Protein AF-A0A800JEI7-F1 (afdb_monomer)

Sequence (130 aa):
MSDEHSPEYYKKKFIPLIYLVGGILIAGTIITFAADKMGIAEKWGFVNAIIFAMSVAVVKASAVIYIFMHLKWDIKLKTISLTLGCTVIFFIGMMWLTVGSEIDSNKPGHSDNTWNHVTEPEPETAPETK

Secondary structure (DSSP, 8-state):
---S--HHHHHHHHHHHHHHHHHHHHHHHHHHHHHHHTTHHHHH-HHHHHHHHHHHHHHHHHHHHHHTT-HHHHTTSHHHHHHHHHHHHHHHHHHHHHHHHHHT---TT----TT----PPP--PPPPP-

pLDDT: mean 71.12, std 14.46, range [33.62, 90.25]

Solvent-accessible surface area (backbone atoms only — not comparable to full-atom values): 7917 Å² total; per-residue (Å²): 142,90,84,86,81,60,69,64,65,53,51,70,59,48,54,59,51,53,51,50,48,54,48,50,46,51,49,51,49,51,50,53,49,49,44,58,76,70,39,41,43,81,76,66,36,60,68,54,40,50,52,50,52,50,52,52,50,51,54,43,51,50,52,44,45,44,57,78,64,37,43,79,71,42,64,80,49,54,69,63,58,46,53,53,53,49,51,52,53,50,48,52,50,52,53,48,52,59,57,50,50,64,77,66,60,76,63,94,67,83,77,74,59,90,76,64,75,75,76,72,79,76,83,78,78,79,84,80,89,131

Radius of gyration: 31.51 Å; Cα contacts (8 Å, |Δi|>4): 33; chains: 1; bounding box: 122×21×54 Å

Foldseek 3Di:
DPPDDDVVVVCVPQVVLVVVLVVLLVVLVVVLVVCVVVPCCPVVNVVVNVVSNVVSVVVNVVSCCCRVVCCVPCVVVVPVVVVVVVVVVVVVVVVCCVVVCVVPPPPPPPPPCVPVPPPDPPPPDDDDDD

Mean predicted aligned error: 15.98 Å

Structure (mmCIF, N/CA/C/O backbone):
data_AF-A0A800JEI7-F1
#
_entry.id   AF-A0A800JEI7-F1
#
loop_
_atom_site.group_PDB
_atom_site.id
_atom_site.type_symbol
_atom_site.label_atom_id
_atom_site.label_alt_id
_atom_site.label_comp_id
_atom_site.label_asym_id
_atom_site.label_entity_id
_atom_site.label_seq_id
_atom_site.pdbx_PDB_ins_code
_atom_site.Cartn_x
_atom_site.Cartn_y
_atom_site.Cartn_z
_atom_site.occupancy
_atom_site.B_iso_or_equiv
_atom_site.auth_seq_id
_atom_site.auth_comp_id
_atom_site.auth_asym_id
_atom_site.auth_atom_id
_atom_site.pdbx_PDB_model_num
ATOM 1 N N . MET A 1 1 ? -33.022 6.615 30.565 1.00 43.19 1 MET A N 1
ATOM 2 C CA . MET A 1 1 ? -32.377 6.942 29.276 1.00 43.19 1 MET A CA 1
ATOM 3 C C . MET A 1 1 ? -31.567 5.720 28.883 1.00 43.19 1 MET A C 1
ATOM 5 O O . MET A 1 1 ? -30.477 5.537 29.399 1.00 43.19 1 MET A O 1
ATOM 9 N N . SER A 1 2 ? -32.176 4.799 28.139 1.00 47.41 2 SER A N 1
ATOM 10 C CA . SER A 1 2 ? -31.733 3.401 28.016 1.00 47.41 2 SER A CA 1
ATOM 11 C C . SER A 1 2 ? -31.704 2.931 26.560 1.00 47.41 2 SER A C 1
ATOM 13 O O . SER A 1 2 ? -32.073 1.799 26.277 1.00 47.41 2 SER A O 1
ATOM 15 N N . ASP A 1 3 ? -31.241 3.790 25.650 1.00 50.69 3 ASP A N 1
ATOM 16 C CA . ASP A 1 3 ? -31.215 3.517 24.205 1.00 50.69 3 ASP A CA 1
ATOM 17 C C . ASP A 1 3 ? -29.827 3.745 23.572 1.00 50.69 3 ASP A C 1
ATOM 19 O O . ASP A 1 3 ? -29.722 4.215 22.444 1.00 50.69 3 ASP A O 1
ATOM 23 N N . GLU A 1 4 ? -28.731 3.417 24.270 1.00 51.19 4 GLU A N 1
ATOM 24 C CA . GLU A 1 4 ? -27.361 3.639 23.749 1.00 51.19 4 GLU A CA 1
ATOM 25 C C . GLU A 1 4 ? -26.559 2.363 23.431 1.00 51.19 4 GLU A C 1
ATOM 27 O O . GLU A 1 4 ? -25.430 2.445 22.951 1.00 51.19 4 GLU A O 1
ATOM 32 N N . HIS A 1 5 ? -27.132 1.167 23.600 1.00 52.56 5 HIS A N 1
ATOM 33 C CA . HIS A 1 5 ? -26.414 -0.094 23.354 1.00 52.56 5 HIS A CA 1
ATOM 34 C C . HIS A 1 5 ? -27.208 -1.117 22.521 1.00 52.56 5 HIS A C 1
ATOM 36 O O . HIS A 1 5 ? -27.117 -2.320 22.748 1.00 52.56 5 HIS A O 1
ATOM 42 N N . SER A 1 6 ? -27.985 -0.665 21.529 1.00 54.00 6 SER A N 1
ATOM 43 C CA . SER A 1 6 ? -28.689 -1.587 20.625 1.00 54.00 6 SER A CA 1
ATOM 44 C C . SER A 1 6 ? -27.759 -2.106 19.507 1.00 54.00 6 SER A C 1
ATOM 46 O O . SER A 1 6 ? -27.245 -1.307 18.715 1.00 54.00 6 SER A O 1
ATOM 48 N N . PRO A 1 7 ? -27.542 -3.432 19.384 1.00 59.31 7 PRO A N 1
ATOM 49 C CA . PRO A 1 7 ? -26.679 -4.037 18.360 1.00 59.31 7 PRO A CA 1
ATOM 50 C C . PRO A 1 7 ? -27.159 -3.784 16.917 1.00 59.31 7 PRO A C 1
ATOM 52 O O . PRO A 1 7 ? -26.381 -3.919 15.973 1.00 59.31 7 PRO A O 1
ATOM 55 N N . GLU A 1 8 ? -28.417 -3.376 16.735 1.00 57.56 8 GLU A N 1
ATOM 56 C CA . GLU A 1 8 ? -29.004 -2.976 15.448 1.00 57.56 8 GLU A CA 1
ATOM 57 C C . GLU A 1 8 ? -28.313 -1.746 14.832 1.00 57.56 8 GLU A C 1
ATOM 59 O O . GLU A 1 8 ? -28.054 -1.719 13.626 1.00 57.56 8 GLU A O 1
ATOM 64 N N . TYR A 1 9 ? -27.958 -0.743 15.647 1.00 55.59 9 TYR A N 1
ATOM 65 C CA . TYR A 1 9 ? -27.360 0.506 15.155 1.00 55.59 9 TYR A CA 1
ATOM 66 C C . TYR A 1 9 ? -25.948 0.282 14.597 1.00 55.59 9 TYR A C 1
ATOM 68 O O . TYR A 1 9 ? -25.565 0.829 13.561 1.00 55.59 9 TYR A O 1
ATOM 76 N N . TYR A 1 10 ? -25.193 -0.603 15.247 1.00 56.72 10 TYR A N 1
ATOM 77 C CA . TYR A 1 10 ? -23.868 -1.020 14.808 1.00 56.72 10 TYR A CA 1
ATOM 78 C C . TYR A 1 10 ? -23.945 -1.868 13.528 1.00 56.72 10 TYR A C 1
ATOM 80 O O . TYR A 1 10 ? -23.243 -1.583 12.556 1.00 56.72 10 TYR A O 1
ATOM 88 N N . LYS A 1 11 ? -24.859 -2.846 13.459 1.00 58.69 11 LYS A N 1
ATOM 89 C CA . LYS A 1 11 ? -25.029 -3.706 12.273 1.00 58.69 11 LYS A CA 1
ATOM 90 C C . LYS A 1 11 ? -25.313 -2.911 10.997 1.00 58.69 11 LYS A C 1
ATOM 92 O O . LYS A 1 11 ? -24.659 -3.151 9.983 1.00 58.69 11 LYS A O 1
ATOM 97 N N . LYS A 1 12 ? -26.213 -1.922 11.046 1.00 61.34 12 LYS A N 1
ATOM 98 C CA . LYS A 1 12 ? -26.578 -1.127 9.858 1.00 61.34 12 LYS A CA 1
ATOM 99 C C . LYS A 1 12 ? -25.455 -0.227 9.348 1.00 61.34 12 LYS A C 1
ATOM 101 O O . LYS A 1 12 ? -25.443 0.086 8.164 1.00 61.34 12 LYS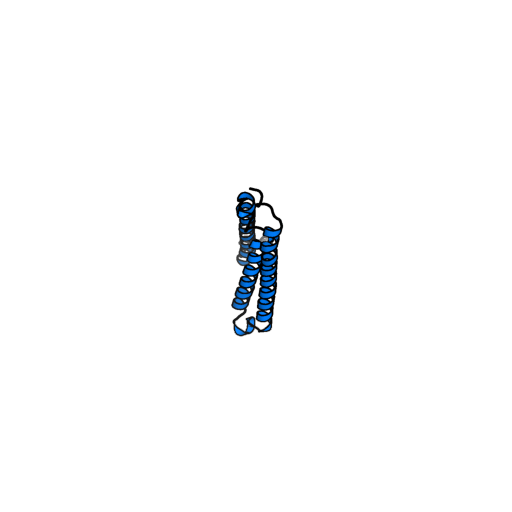 A O 1
ATOM 106 N N . LYS A 1 13 ? -24.510 0.176 10.203 1.00 64.38 13 LYS A N 1
ATOM 107 C CA . LYS A 1 13 ? -23.411 1.075 9.819 1.00 64.38 13 LYS A CA 1
ATOM 108 C C . LYS A 1 13 ? -22.127 0.334 9.446 1.00 64.38 13 LYS A C 1
ATOM 110 O O . LYS A 1 13 ? -21.417 0.804 8.566 1.00 64.38 13 LYS A O 1
ATOM 115 N N . PHE A 1 14 ? -21.836 -0.810 10.069 1.00 67.81 14 PHE A N 1
ATOM 116 C CA . PHE A 1 14 ? -20.608 -1.577 9.816 1.00 67.81 14 PHE A CA 1
ATOM 117 C C . PHE A 1 14 ? -20.678 -2.464 8.572 1.00 67.81 14 PHE A C 1
ATOM 119 O O . PHE A 1 14 ? -19.730 -2.484 7.790 1.00 67.81 14 PHE A O 1
ATOM 126 N N . ILE A 1 15 ? -21.801 -3.157 8.352 1.00 70.62 15 ILE A N 1
ATOM 127 C CA . ILE A 1 15 ? -21.993 -4.046 7.195 1.00 70.62 15 ILE A CA 1
ATOM 128 C C . ILE A 1 15 ? -21.785 -3.327 5.848 1.00 70.62 15 ILE A C 1
ATOM 130 O O . ILE A 1 15 ? -20.988 -3.824 5.049 1.00 70.62 15 ILE A O 1
ATOM 134 N N . PRO A 1 16 ? -22.409 -2.162 5.571 1.00 76.62 16 PRO A N 1
ATOM 135 C CA . PRO A 1 16 ? -22.193 -1.477 4.295 1.00 76.62 16 PRO A CA 1
ATOM 136 C C . PRO A 1 16 ? -20.766 -0.944 4.156 1.00 76.62 16 PRO A C 1
ATOM 138 O O . PRO A 1 16 ? -20.257 -0.831 3.048 1.00 76.62 16 PRO A O 1
ATOM 141 N N . LEU A 1 17 ? -20.098 -0.649 5.270 1.00 76.62 17 LEU A N 1
ATOM 142 C CA . LEU A 1 17 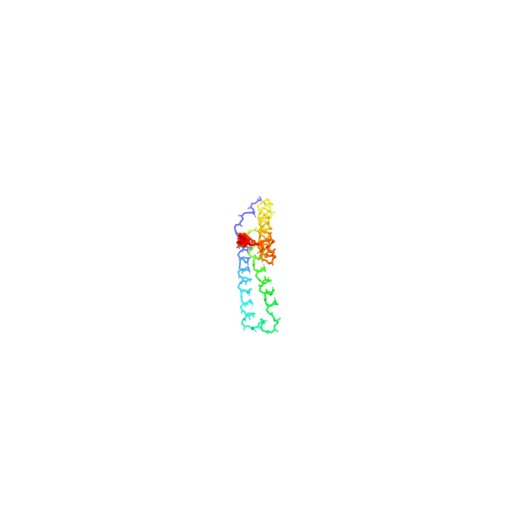? -18.734 -0.133 5.292 1.00 76.62 17 LEU A CA 1
ATOM 143 C C . LEU A 1 17 ? -17.718 -1.211 4.893 1.00 76.62 17 LEU A C 1
ATOM 145 O O . LEU A 1 17 ? -16.835 -0.958 4.077 1.00 76.62 17 LEU A O 1
ATOM 149 N N . ILE A 1 18 ? -17.898 -2.431 5.400 1.00 79.44 18 ILE A N 1
ATOM 150 C CA . ILE A 1 18 ? -17.105 -3.605 5.012 1.00 79.44 18 ILE A CA 1
ATOM 151 C C . ILE A 1 18 ? -17.347 -3.948 3.537 1.00 79.44 18 ILE A C 1
ATOM 153 O O . ILE A 1 18 ? -16.394 -4.195 2.800 1.00 79.44 18 ILE A O 1
ATOM 157 N N . TYR A 1 19 ? -18.604 -3.907 3.085 1.00 81.50 19 TYR A N 1
ATOM 158 C CA . TYR A 1 19 ? -18.951 -4.166 1.684 1.00 81.50 19 TYR A CA 1
ATOM 159 C C . TYR A 1 19 ? -18.383 -3.110 0.727 1.00 81.50 19 TYR A C 1
ATOM 161 O O . TYR A 1 19 ? -17.920 -3.454 -0.357 1.00 81.50 19 TYR A O 1
ATOM 169 N N . LEU A 1 20 ? -18.362 -1.836 1.134 1.00 83.25 20 LEU A N 1
ATOM 170 C CA . LEU A 1 20 ? -17.759 -0.745 0.363 1.00 83.25 20 LEU A CA 1
ATOM 171 C C . LEU A 1 20 ? -16.256 -0.972 0.188 1.00 83.25 20 LEU A C 1
ATOM 173 O O . LEU A 1 20 ? -15.753 -0.877 -0.929 1.00 83.25 20 LEU A O 1
ATOM 177 N N . VAL A 1 21 ? -15.544 -1.325 1.262 1.00 84.50 21 VAL A N 1
ATOM 178 C CA . VAL A 1 21 ? -14.109 -1.631 1.181 1.00 84.50 21 VAL A CA 1
ATOM 179 C C . VAL A 1 21 ? -13.870 -2.872 0.329 1.00 84.50 21 VAL A C 1
ATOM 181 O O . VAL A 1 21 ? -13.048 -2.819 -0.578 1.00 84.50 21 VAL A O 1
ATOM 184 N N . GLY A 1 22 ? -14.635 -3.949 0.521 1.00 84.81 22 GLY A N 1
ATOM 185 C CA . GLY A 1 22 ? -14.575 -5.122 -0.358 1.00 84.81 22 GLY A CA 1
ATOM 186 C C . GLY A 1 22 ? -14.761 -4.754 -1.836 1.00 84.81 22 GLY A C 1
ATOM 187 O O . GLY A 1 22 ? -13.971 -5.169 -2.683 1.00 84.81 22 GLY A O 1
ATOM 188 N N . GLY A 1 23 ? -15.732 -3.888 -2.133 1.00 87.56 23 GLY A N 1
ATOM 189 C CA . GLY A 1 23 ? -15.951 -3.332 -3.466 1.00 87.56 23 GLY A CA 1
ATOM 190 C C . GLY A 1 23 ? -14.753 -2.540 -3.992 1.00 87.56 23 GLY A C 1
ATOM 191 O O . GLY A 1 23 ? -14.355 -2.740 -5.136 1.00 87.56 23 GLY A O 1
ATOM 192 N N . ILE A 1 24 ? -14.129 -1.695 -3.166 1.00 88.88 24 ILE A N 1
ATOM 193 C CA . ILE A 1 24 ? -12.954 -0.899 -3.556 1.00 88.88 24 ILE A CA 1
ATOM 194 C C . ILE A 1 24 ? -11.732 -1.778 -3.842 1.00 88.88 24 ILE A C 1
ATOM 196 O O . ILE A 1 24 ? -10.993 -1.504 -4.789 1.00 88.88 24 ILE A O 1
ATOM 200 N N . LEU A 1 25 ? -11.532 -2.859 -3.079 1.00 89.31 25 LEU A N 1
ATOM 201 C CA . LEU A 1 25 ? -10.456 -3.815 -3.341 1.00 89.31 25 LEU A CA 1
ATOM 202 C C . LEU A 1 25 ? -10.682 -4.535 -4.665 1.00 89.31 25 LEU A C 1
ATOM 204 O O . LEU A 1 25 ? -9.767 -4.595 -5.487 1.00 89.31 25 LEU A O 1
ATOM 208 N N . ILE A 1 26 ? -11.890 -5.050 -4.890 1.00 89.88 26 ILE A N 1
ATOM 209 C CA . ILE A 1 26 ? -12.234 -5.743 -6.135 1.00 89.88 26 ILE A CA 1
ATOM 210 C C . ILE A 1 26 ? -12.077 -4.786 -7.319 1.00 89.88 26 ILE A C 1
ATOM 212 O O . ILE A 1 26 ? -11.337 -5.090 -8.254 1.00 89.88 26 ILE A O 1
ATOM 216 N N . ALA A 1 27 ? -12.680 -3.597 -7.248 1.00 90.25 27 ALA A N 1
ATOM 217 C CA . ALA A 1 27 ? -12.601 -2.584 -8.295 1.00 90.25 27 ALA A CA 1
ATOM 218 C C . ALA A 1 27 ? -11.153 -2.183 -8.586 1.00 90.25 27 ALA A C 1
ATOM 220 O O . ALA A 1 27 ? -10.721 -2.210 -9.735 1.00 90.25 27 ALA A O 1
ATOM 221 N N . GLY A 1 28 ? -10.363 -1.890 -7.552 1.00 86.56 28 GLY A N 1
ATOM 222 C CA . GLY A 1 28 ? -8.959 -1.549 -7.730 1.00 86.56 28 GLY A CA 1
ATOM 223 C C . GLY A 1 28 ? -8.163 -2.686 -8.376 1.00 86.56 28 GLY A C 1
ATOM 224 O O . GLY A 1 28 ? -7.211 -2.428 -9.105 1.00 86.56 28 GLY A O 1
ATOM 225 N N . THR A 1 29 ? -8.494 -3.948 -8.100 1.00 90.19 29 THR A N 1
ATOM 226 C CA . THR A 1 29 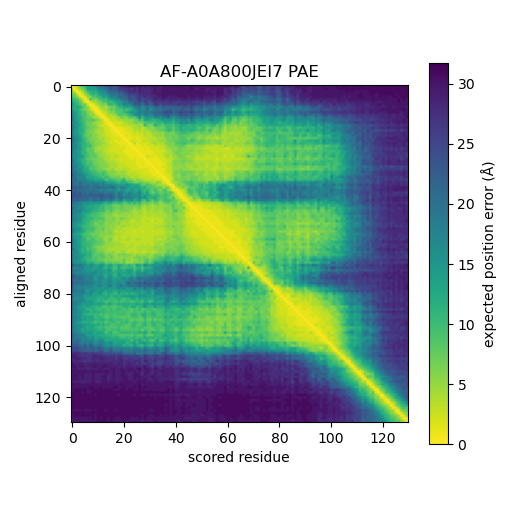? -7.792 -5.110 -8.676 1.00 90.19 29 THR A CA 1
ATOM 227 C C . THR A 1 29 ? -8.153 -5.290 -10.143 1.00 90.19 29 THR A C 1
ATOM 229 O O . THR A 1 29 ? -7.261 -5.483 -10.963 1.00 90.19 29 THR A O 1
ATOM 232 N N . ILE A 1 30 ? -9.431 -5.110 -10.486 1.00 90.19 30 ILE A N 1
ATOM 233 C CA . ILE A 1 30 ? -9.902 -5.086 -11.874 1.00 90.19 30 ILE A CA 1
ATOM 234 C C . ILE A 1 30 ? -9.223 -3.954 -12.650 1.00 90.19 30 ILE A C 1
ATOM 236 O O . ILE A 1 30 ? -8.760 -4.187 -13.758 1.00 90.19 30 ILE A O 1
ATOM 240 N N . ILE A 1 31 ? -9.109 -2.756 -12.068 1.00 86.94 31 ILE A N 1
ATOM 241 C CA . ILE A 1 31 ? -8.450 -1.609 -12.711 1.00 86.94 31 ILE A CA 1
ATOM 242 C C . ILE A 1 31 ? -6.973 -1.908 -12.981 1.00 86.94 31 ILE A C 1
ATOM 244 O O . ILE A 1 31 ? -6.511 -1.695 -14.097 1.00 86.94 31 ILE A O 1
ATOM 248 N N . THR A 1 32 ? -6.232 -2.428 -11.996 1.00 86.38 32 THR A N 1
ATOM 249 C CA . THR A 1 32 ? -4.817 -2.790 -12.193 1.00 86.38 32 THR A CA 1
ATOM 250 C C . THR A 1 32 ? -4.664 -3.886 -13.250 1.00 86.38 32 THR A C 1
ATOM 252 O O . THR A 1 32 ? -3.798 -3.788 -14.110 1.00 86.38 32 THR A O 1
ATOM 255 N N . PHE A 1 33 ? -5.534 -4.897 -13.234 1.00 85.75 33 PHE A N 1
ATOM 256 C CA . PHE A 1 33 ? -5.506 -5.990 -14.204 1.00 85.75 33 PHE A CA 1
ATOM 257 C C . PHE A 1 33 ? -5.876 -5.535 -15.624 1.00 85.75 33 PHE A C 1
ATOM 259 O O . PHE A 1 33 ? -5.250 -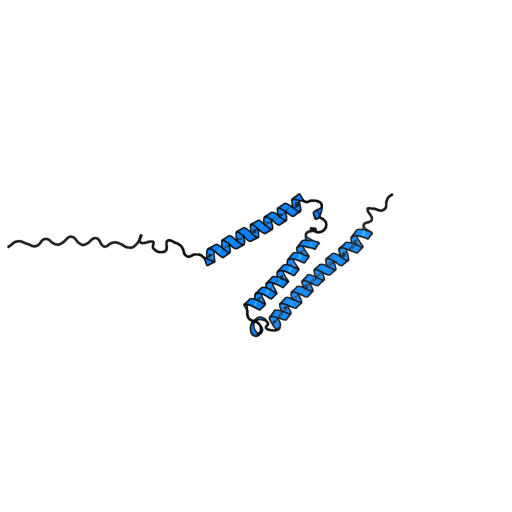5.947 -16.596 1.00 85.75 33 PHE A O 1
ATOM 266 N N . ALA A 1 34 ? -6.874 -4.658 -15.759 1.00 84.44 34 ALA A N 1
ATOM 267 C CA . ALA A 1 34 ? -7.263 -4.073 -17.038 1.00 84.44 34 ALA A CA 1
ATOM 268 C C . ALA A 1 34 ? -6.158 -3.170 -17.600 1.00 84.44 34 ALA A C 1
ATOM 270 O O . ALA A 1 34 ? -5.885 -3.213 -18.797 1.00 84.44 34 ALA A O 1
ATOM 271 N N . ALA A 1 35 ? -5.502 -2.394 -16.734 1.00 81.12 35 ALA A N 1
ATOM 272 C CA . ALA A 1 35 ? -4.373 -1.550 -17.102 1.00 81.12 35 ALA A CA 1
ATOM 273 C C . ALA A 1 35 ? -3.197 -2.364 -17.667 1.00 81.12 35 ALA A C 1
ATOM 275 O O . ALA A 1 35 ? -2.604 -1.974 -18.674 1.00 81.12 35 ALA A O 1
ATOM 276 N N . ASP A 1 36 ? -2.914 -3.516 -17.059 1.00 79.62 36 ASP A N 1
ATOM 277 C CA . ASP A 1 36 ? -1.893 -4.457 -17.522 1.00 79.62 36 ASP A CA 1
ATOM 278 C C . ASP A 1 36 ? -2.283 -5.098 -18.869 1.00 79.62 36 ASP A C 1
ATOM 280 O O . ASP A 1 36 ? -1.546 -5.024 -19.851 1.00 79.62 36 ASP A O 1
ATOM 284 N N . LYS A 1 37 ? -3.522 -5.601 -18.979 1.00 79.44 37 LYS A N 1
ATOM 285 C CA . LYS A 1 37 ? -4.085 -6.186 -20.214 1.00 79.44 37 LYS A CA 1
ATOM 286 C C . LYS A 1 37 ? -4.137 -5.227 -21.405 1.00 79.44 37 LYS A C 1
ATOM 288 O O . LYS A 1 37 ? -4.052 -5.684 -22.541 1.00 79.44 37 LYS A O 1
ATOM 293 N N . MET A 1 38 ? -4.330 -3.929 -21.173 1.00 75.56 38 MET A N 1
ATOM 294 C CA . MET A 1 38 ? -4.396 -2.909 -22.230 1.00 75.56 38 MET A CA 1
ATOM 295 C C . MET A 1 38 ? -3.018 -2.398 -22.678 1.00 75.56 38 MET A C 1
ATOM 297 O O . MET A 1 38 ? -2.956 -1.529 -23.551 1.00 75.56 38 MET A O 1
ATOM 301 N N . GLY A 1 39 ? -1.924 -2.921 -22.116 1.00 68.88 39 GLY A N 1
ATOM 302 C CA . GLY A 1 39 ? -0.571 -2.570 -22.545 1.00 68.88 39 GLY A CA 1
ATOM 303 C C . GLY A 1 39 ? -0.197 -1.125 -22.213 1.00 68.88 39 GLY A C 1
ATOM 304 O O . GLY A 1 39 ? 0.438 -0.442 -23.018 1.00 68.88 39 GLY A O 1
ATOM 305 N N . ILE A 1 40 ? -0.580 -0.624 -21.030 1.00 62.56 40 ILE A N 1
ATOM 306 C CA . ILE A 1 40 ? -0.168 0.718 -20.573 1.00 62.56 40 ILE A CA 1
ATOM 307 C C . ILE A 1 40 ? 1.362 0.853 -20.527 1.00 62.56 40 ILE A C 1
ATOM 309 O O . ILE A 1 40 ? 1.883 1.924 -20.833 1.00 62.56 40 ILE A O 1
ATOM 313 N N . ALA A 1 41 ? 2.088 -0.234 -20.249 1.00 59.81 41 ALA A N 1
ATOM 314 C CA . ALA A 1 41 ? 3.550 -0.253 -20.293 1.00 59.81 41 ALA A CA 1
ATOM 315 C C . ALA A 1 41 ? 4.121 0.031 -21.698 1.00 59.81 41 ALA A C 1
ATOM 317 O O . ALA A 1 41 ? 5.106 0.759 -21.811 1.00 59.81 41 ALA A O 1
ATOM 318 N N . GLU A 1 42 ? 3.485 -0.474 -22.761 1.00 61.03 42 GLU A N 1
ATOM 319 C CA . GLU A 1 42 ? 3.927 -0.271 -24.151 1.00 61.03 42 GLU A CA 1
ATOM 320 C C . GLU A 1 42 ? 3.536 1.105 -24.700 1.00 61.03 42 GLU A C 1
ATOM 322 O O . GLU A 1 42 ? 4.277 1.686 -25.489 1.00 61.03 42 GLU A O 1
ATOM 327 N N . LYS A 1 43 ? 2.389 1.657 -24.280 1.00 62.66 43 LYS A N 1
ATOM 328 C CA . LYS A 1 43 ? 1.888 2.941 -24.806 1.00 62.66 43 LYS A CA 1
ATOM 329 C C . LYS A 1 43 ? 2.363 4.174 -24.039 1.00 62.66 43 LYS A C 1
ATOM 331 O O . LYS A 1 43 ? 2.463 5.241 -24.635 1.00 62.66 43 LYS A O 1
ATOM 336 N N . TRP A 1 44 ? 2.589 4.058 -22.730 1.00 60.88 44 TRP A N 1
ATOM 337 C CA . TRP A 1 44 ? 2.873 5.196 -21.839 1.00 60.88 44 TRP A CA 1
ATOM 338 C C . TRP A 1 44 ? 4.241 5.110 -21.150 1.00 60.88 44 TRP A C 1
ATOM 340 O O . TRP A 1 44 ? 4.628 6.049 -20.453 1.00 60.88 44 TRP A O 1
ATOM 350 N N . GLY A 1 45 ? 4.990 4.025 -21.363 1.00 72.19 45 GLY A N 1
ATOM 351 C CA . GLY A 1 45 ? 6.303 3.798 -20.768 1.00 72.19 45 GLY A CA 1
ATOM 352 C C . GLY A 1 45 ? 6.237 3.088 -19.412 1.00 72.19 45 GLY A C 1
ATOM 353 O O . GLY A 1 45 ? 5.351 3.323 -18.587 1.00 72.19 45 GLY A O 1
ATOM 354 N N . PHE A 1 46 ? 7.225 2.224 -19.174 1.00 75.94 46 PHE A N 1
ATOM 355 C CA . PHE A 1 46 ? 7.316 1.340 -18.006 1.00 75.94 46 PHE A CA 1
ATOM 356 C C . PHE A 1 46 ? 7.234 2.082 -16.659 1.00 75.94 46 PHE A C 1
ATOM 358 O O . PHE A 1 46 ? 6.545 1.639 -15.743 1.00 75.94 46 PHE A O 1
ATOM 365 N N . VAL A 1 47 ? 7.869 3.254 -16.556 1.00 80.00 47 VAL A N 1
ATOM 366 C CA . VAL A 1 47 ? 7.883 4.067 -15.326 1.00 80.00 47 VAL A CA 1
ATOM 367 C C . VAL A 1 47 ? 6.479 4.555 -14.956 1.00 80.00 47 VAL A C 1
ATOM 369 O O . VAL A 1 47 ? 6.076 4.458 -13.799 1.00 80.00 47 VAL A O 1
ATOM 372 N N . ASN A 1 48 ? 5.699 5.018 -15.935 1.00 78.69 48 ASN A N 1
ATOM 373 C CA . ASN A 1 48 ? 4.339 5.508 -15.699 1.00 78.69 48 ASN A CA 1
ATOM 374 C C . ASN A 1 48 ? 3.393 4.370 -15.296 1.00 78.69 48 ASN A C 1
ATOM 376 O O . ASN A 1 48 ? 2.552 4.551 -14.415 1.00 78.69 48 ASN A O 1
ATOM 380 N N . ALA A 1 49 ? 3.569 3.184 -15.886 1.00 82.12 49 ALA A N 1
ATOM 381 C CA . ALA A 1 49 ? 2.833 1.987 -15.492 1.00 82.12 49 ALA A CA 1
ATOM 382 C C . ALA A 1 49 ? 3.119 1.602 -14.029 1.00 82.12 49 ALA A C 1
ATOM 384 O O . ALA A 1 49 ? 2.191 1.308 -13.274 1.00 82.12 49 ALA A O 1
ATOM 385 N N . ILE A 1 50 ? 4.384 1.677 -13.604 1.00 84.88 50 ILE A N 1
ATOM 386 C CA . ILE A 1 50 ? 4.801 1.414 -12.220 1.00 84.88 50 ILE A CA 1
ATOM 387 C C . ILE A 1 50 ? 4.224 2.427 -11.239 1.00 84.88 50 ILE A C 1
ATOM 389 O O . ILE A 1 50 ? 3.680 2.025 -10.212 1.00 84.88 50 ILE A O 1
ATOM 393 N N . ILE A 1 51 ? 4.282 3.723 -11.555 1.00 86.88 51 ILE A N 1
ATOM 394 C CA . ILE A 1 51 ? 3.719 4.770 -10.692 1.00 86.88 51 ILE A CA 1
ATOM 395 C C . ILE A 1 51 ? 2.210 4.563 -10.544 1.00 86.88 51 ILE A C 1
ATOM 397 O O . ILE A 1 51 ? 1.675 4.638 -9.436 1.00 86.88 51 ILE A O 1
ATOM 401 N N . PHE A 1 52 ? 1.523 4.233 -11.640 1.00 87.31 52 PHE A N 1
ATOM 402 C CA . PHE A 1 52 ? 0.098 3.933 -11.612 1.00 87.31 52 PHE A CA 1
ATOM 403 C C . PHE A 1 52 ? -0.205 2.707 -10.741 1.00 87.31 52 PHE A C 1
ATOM 405 O O . PHE A 1 52 ? -1.020 2.799 -9.820 1.00 87.31 52 PHE A O 1
ATOM 412 N N . ALA A 1 53 ? 0.485 1.586 -10.963 1.00 86.12 53 ALA A N 1
ATOM 413 C CA . ALA A 1 53 ? 0.302 0.362 -10.187 1.00 86.12 53 ALA A CA 1
ATOM 414 C C . ALA A 1 53 ? 0.561 0.587 -8.688 1.00 86.12 53 ALA A C 1
ATOM 416 O O . ALA A 1 53 ? -0.252 0.178 -7.854 1.00 86.12 53 ALA A O 1
ATOM 417 N N . MET A 1 54 ? 1.631 1.311 -8.349 1.00 88.00 54 MET A N 1
ATOM 418 C CA . MET A 1 54 ? 1.950 1.691 -6.974 1.00 88.00 54 MET A CA 1
ATOM 419 C C . MET A 1 54 ? 0.874 2.578 -6.353 1.00 88.00 54 MET A C 1
ATOM 421 O O . MET A 1 54 ? 0.454 2.327 -5.224 1.00 88.00 54 MET A O 1
ATOM 425 N N . SER A 1 55 ? 0.373 3.581 -7.077 1.00 88.94 55 SER A N 1
ATOM 426 C CA . SER A 1 55 ? -0.674 4.467 -6.556 1.00 88.94 55 SER A CA 1
ATOM 427 C C . SER A 1 55 ? -1.952 3.694 -6.216 1.00 88.94 55 SER A C 1
ATOM 429 O O . SER A 1 55 ? -2.501 3.836 -5.122 1.00 88.94 55 SER A O 1
ATOM 431 N N . VAL A 1 56 ? -2.378 2.787 -7.101 1.00 89.81 56 VAL A N 1
ATOM 432 C CA . VAL A 1 56 ? -3.562 1.949 -6.887 1.00 89.81 56 VAL A CA 1
ATOM 433 C C . VAL A 1 56 ? -3.340 0.981 -5.722 1.00 89.81 56 VAL A C 1
ATOM 435 O O . VAL A 1 56 ? -4.260 0.749 -4.935 1.00 89.81 56 VAL A O 1
ATOM 438 N N . ALA A 1 57 ? -2.130 0.439 -5.563 1.00 89.75 57 ALA A N 1
ATOM 439 C CA . ALA A 1 57 ? -1.781 -0.400 -4.420 1.00 89.75 57 ALA A CA 1
ATOM 440 C C . ALA A 1 57 ? -1.863 0.370 -3.087 1.00 89.75 57 ALA A C 1
ATOM 442 O O . ALA A 1 57 ? -2.461 -0.130 -2.133 1.00 89.75 57 ALA A O 1
ATOM 443 N N . VAL A 1 58 ? -1.356 1.607 -3.030 1.00 89.88 58 VAL A N 1
ATOM 444 C CA . VAL A 1 58 ? -1.425 2.465 -1.830 1.00 89.88 58 VAL A CA 1
ATOM 445 C C . VAL A 1 58 ? -2.872 2.820 -1.475 1.00 89.88 58 VAL A C 1
ATOM 447 O O . VAL A 1 58 ? -3.251 2.774 -0.303 1.00 89.88 58 VAL A O 1
ATOM 450 N N . VAL A 1 59 ? -3.719 3.117 -2.466 1.00 89.69 59 VAL A N 1
ATOM 451 C CA . VAL A 1 59 ? -5.152 3.387 -2.240 1.00 89.69 59 VAL A CA 1
ATOM 452 C C . VAL A 1 59 ? -5.866 2.164 -1.652 1.00 89.69 59 VAL A C 1
ATOM 454 O O . VAL A 1 59 ? -6.633 2.294 -0.699 1.00 89.69 59 VAL A O 1
ATOM 457 N N . LYS A 1 60 ? -5.580 0.955 -2.149 1.00 88.88 60 LYS A N 1
ATOM 458 C CA . LYS A 1 60 ? -6.137 -0.285 -1.578 1.00 88.88 60 LYS A CA 1
ATOM 459 C C . LYS A 1 60 ? -5.667 -0.502 -0.140 1.00 88.88 60 LYS A C 1
ATOM 461 O O . LYS A 1 60 ? -6.488 -0.759 0.738 1.00 88.88 60 LYS A O 1
ATOM 466 N N . ALA A 1 61 ? -4.363 -0.375 0.102 1.00 85.44 61 ALA A N 1
ATOM 467 C CA . ALA A 1 61 ? -3.773 -0.583 1.421 1.00 85.44 61 ALA A CA 1
ATOM 468 C C . ALA A 1 61 ? -4.326 0.416 2.449 1.00 85.44 61 ALA A C 1
ATOM 470 O O . ALA A 1 61 ? -4.746 0.018 3.532 1.00 85.44 61 ALA A O 1
ATOM 471 N N . SER A 1 62 ? -4.409 1.700 2.092 1.00 84.00 62 SER A N 1
ATOM 472 C CA . SER A 1 62 ? -4.975 2.739 2.961 1.00 84.00 62 SER A CA 1
ATOM 473 C C . SER A 1 62 ? -6.455 2.504 3.283 1.00 84.00 62 SER A C 1
ATOM 475 O O . SER A 1 62 ? -6.843 2.646 4.442 1.00 84.00 62 SER A O 1
ATOM 477 N N . ALA A 1 63 ? -7.272 2.067 2.318 1.00 83.38 63 ALA A N 1
ATOM 478 C CA . ALA A 1 63 ? -8.676 1.725 2.563 1.00 83.38 63 ALA A CA 1
ATOM 479 C C . ALA A 1 63 ? -8.834 0.544 3.541 1.00 83.38 63 ALA A C 1
ATOM 481 O O . ALA A 1 63 ? -9.679 0.592 4.438 1.00 83.38 63 ALA A O 1
ATOM 482 N N . VAL A 1 64 ? -7.993 -0.489 3.405 1.00 84.44 64 VAL A N 1
ATOM 483 C CA . VAL A 1 64 ? -7.959 -1.638 4.325 1.00 84.44 64 VAL A CA 1
ATOM 484 C C . VAL A 1 64 ? -7.541 -1.197 5.722 1.00 84.44 64 VAL A C 1
ATOM 486 O O . VAL A 1 64 ? -8.238 -1.495 6.689 1.00 84.44 64 VAL A O 1
ATOM 489 N N . ILE A 1 65 ? -6.444 -0.450 5.840 1.00 80.25 65 ILE A N 1
ATOM 490 C CA . ILE A 1 65 ? -5.911 -0.003 7.131 1.00 80.25 65 ILE A CA 1
ATOM 491 C C . ILE A 1 65 ? -6.922 0.902 7.851 1.00 80.25 65 ILE A C 1
ATOM 493 O O . ILE A 1 65 ? -7.178 0.739 9.041 1.00 80.25 65 ILE A O 1
ATOM 497 N N . TYR A 1 66 ? -7.561 1.823 7.132 1.00 76.00 66 TYR A N 1
ATOM 498 C CA . TYR A 1 66 ? -8.505 2.766 7.728 1.00 76.00 66 TYR A CA 1
ATOM 499 C C . TYR A 1 66 ? -9.768 2.090 8.292 1.00 76.00 66 TYR A C 1
ATOM 501 O O . TYR A 1 66 ? -10.294 2.533 9.317 1.00 76.00 66 TYR A O 1
ATOM 509 N N . ILE A 1 67 ? -10.253 1.021 7.644 1.00 73.62 67 ILE A N 1
ATOM 510 C CA . ILE A 1 67 ? -11.514 0.350 8.003 1.00 73.62 67 ILE A CA 1
ATOM 511 C C . ILE A 1 67 ? -11.325 -0.971 8.743 1.00 73.62 67 ILE A C 1
ATOM 513 O O . ILE A 1 67 ? -11.920 -1.142 9.805 1.00 73.62 67 ILE A O 1
ATOM 517 N N . PHE A 1 68 ? -10.526 -1.903 8.221 1.00 68.44 68 PHE A N 1
ATOM 518 C CA . PHE A 1 68 ? -10.332 -3.217 8.845 1.00 68.44 68 PHE A CA 1
ATOM 519 C C . PHE A 1 68 ? -9.407 -3.160 10.053 1.00 68.44 68 PHE A C 1
ATOM 521 O O . PHE A 1 68 ? -9.609 -3.905 11.006 1.00 68.44 68 PHE A O 1
ATOM 528 N N . MET A 1 69 ? -8.445 -2.237 10.058 1.00 70.00 69 MET A N 1
ATOM 529 C CA . MET A 1 69 ? -7.572 -2.025 11.214 1.00 70.00 69 MET A CA 1
ATOM 530 C C . MET A 1 69 ? -8.208 -1.122 12.283 1.00 70.00 69 MET A C 1
ATOM 532 O O . MET A 1 69 ? -7.524 -0.675 13.194 1.00 70.00 69 MET A O 1
ATOM 536 N N . HIS A 1 70 ? -9.514 -0.839 12.172 1.00 64.81 70 HIS A N 1
ATOM 537 C CA . HIS A 1 70 ? -10.310 -0.074 13.136 1.00 64.81 70 HIS A CA 1
ATOM 538 C C . HIS A 1 70 ? -9.792 1.350 13.435 1.00 64.81 70 HIS A C 1
ATOM 540 O O . HIS A 1 70 ? -10.325 2.014 14.314 1.00 64.81 70 HIS A O 1
ATOM 546 N N . LEU A 1 71 ? -8.836 1.891 12.671 1.00 61.47 71 LEU A N 1
ATOM 547 C CA . LEU A 1 71 ? -8.216 3.212 12.883 1.00 61.47 71 LEU A CA 1
ATOM 548 C C . LEU A 1 71 ? -9.235 4.353 13.036 1.00 61.47 71 LEU A C 1
ATOM 550 O O . LEU A 1 71 ? -9.084 5.229 13.887 1.00 61.47 71 LEU A O 1
ATOM 554 N N . LYS A 1 72 ? -10.325 4.319 12.258 1.00 58.47 72 LYS A N 1
ATOM 555 C CA . LYS A 1 72 ? -11.421 5.300 12.346 1.00 58.47 72 LYS A CA 1
ATOM 556 C C . LYS A 1 72 ? -12.097 5.351 13.727 1.00 58.47 72 LYS A C 1
ATOM 558 O O . LYS A 1 72 ? -12.683 6.369 14.084 1.00 58.47 72 LYS A O 1
ATOM 563 N N . TRP A 1 73 ? -12.045 4.262 14.482 1.00 54.22 73 TRP A N 1
ATOM 564 C CA . TRP A 1 73 ? -12.743 4.084 15.755 1.00 54.22 73 TRP A CA 1
ATOM 565 C C . TRP A 1 73 ? -11.761 3.964 16.934 1.00 54.22 73 TRP A C 1
ATOM 567 O O . TRP A 1 73 ? -12.066 4.419 18.036 1.00 54.22 73 TRP A O 1
ATOM 577 N N . ASP A 1 74 ? -10.544 3.478 16.675 1.00 55.09 74 ASP A N 1
ATOM 578 C CA . ASP A 1 74 ? -9.402 3.411 17.596 1.00 55.09 74 ASP A CA 1
ATOM 579 C C . ASP A 1 74 ? -8.643 4.740 17.759 1.00 55.09 74 ASP A C 1
ATOM 581 O O . ASP A 1 74 ? -7.799 4.871 18.639 1.00 55.09 74 ASP A O 1
ATOM 585 N N . ILE A 1 75 ? -8.982 5.786 16.993 1.00 54.16 75 ILE A N 1
ATOM 586 C CA . ILE A 1 75 ? -8.442 7.151 17.184 1.00 54.16 75 ILE A CA 1
ATOM 587 C C . ILE A 1 75 ? -8.612 7.665 18.631 1.00 54.16 75 ILE A C 1
ATOM 589 O O . ILE A 1 75 ? -7.871 8.551 19.066 1.00 54.16 75 ILE A O 1
ATOM 593 N N . LYS A 1 76 ? -9.559 7.108 19.401 1.00 51.41 76 LYS A N 1
ATOM 594 C CA . LYS A 1 76 ? -9.713 7.411 20.831 1.00 51.41 76 LYS A CA 1
ATOM 595 C C . LYS A 1 76 ? -8.603 6.811 21.714 1.00 51.41 76 LYS A C 1
ATOM 597 O O . LYS A 1 76 ? -8.287 7.417 22.734 1.00 51.41 76 LYS A O 1
ATOM 602 N N . LEU A 1 77 ? -7.974 5.696 21.335 1.00 54.12 77 LEU A N 1
ATOM 603 C CA . LEU A 1 77 ? -6.845 5.069 22.040 1.00 54.12 77 LEU A CA 1
ATOM 604 C C . LEU A 1 77 ? -5.519 5.492 21.378 1.00 54.12 77 LEU A C 1
ATOM 606 O O . LEU A 1 77 ? -4.793 4.704 20.770 1.00 54.12 77 LEU A O 1
ATOM 610 N N . LYS A 1 78 ? -5.207 6.791 21.504 1.00 58.41 78 LYS A N 1
ATOM 611 C CA . LYS A 1 78 ? -4.070 7.485 20.862 1.00 58.41 78 LYS A CA 1
ATOM 612 C C . LYS A 1 78 ? -2.723 6.755 20.941 1.00 58.41 78 LYS A C 1
ATOM 614 O O . LYS A 1 78 ? -1.924 6.893 20.023 1.00 58.41 78 LYS A O 1
ATOM 619 N N . THR A 1 79 ? -2.444 6.012 22.008 1.00 60.97 79 THR A N 1
ATOM 620 C CA . THR A 1 79 ? -1.155 5.336 22.221 1.00 60.97 79 THR A CA 1
ATOM 621 C C . THR A 1 79 ? -0.930 4.153 21.281 1.00 60.97 79 THR A C 1
ATOM 623 O O . THR A 1 79 ? 0.170 4.028 20.752 1.00 60.97 79 THR A O 1
ATOM 626 N N . ILE A 1 80 ? -1.946 3.325 21.012 1.00 69.56 80 ILE A N 1
ATOM 627 C CA . ILE A 1 80 ? -1.797 2.125 20.167 1.00 69.56 80 ILE A CA 1
ATOM 628 C C . ILE A 1 80 ? -1.674 2.500 18.683 1.00 69.56 80 ILE A C 1
ATOM 630 O O . ILE A 1 80 ? -0.841 1.969 17.953 1.00 69.56 80 ILE A O 1
ATOM 634 N N . SER A 1 81 ? -2.464 3.483 18.240 1.00 67.75 81 SER A N 1
ATOM 635 C CA . SER A 1 81 ? -2.407 3.967 16.860 1.00 67.75 81 SER A CA 1
ATOM 636 C C . SER A 1 81 ? -1.108 4.727 16.577 1.00 67.75 81 SER A C 1
ATOM 638 O O . SER A 1 81 ? -0.634 4.722 15.441 1.00 67.75 81 SER A O 1
ATOM 640 N N . LEU A 1 82 ? -0.529 5.379 17.592 1.00 72.56 82 LEU A N 1
ATOM 641 C CA . LEU A 1 82 ? 0.731 6.108 17.468 1.00 72.56 82 LEU A CA 1
ATOM 642 C C . LEU A 1 82 ? 1.930 5.164 17.377 1.00 72.56 82 LEU A C 1
ATOM 644 O O . LEU A 1 82 ? 2.798 5.385 16.536 1.00 72.56 82 LEU A O 1
ATOM 648 N N . THR A 1 83 ? 1.980 4.101 18.185 1.00 80.19 83 THR A N 1
ATOM 649 C CA . THR A 1 83 ? 3.060 3.108 18.077 1.00 80.19 83 THR A CA 1
ATOM 650 C C . THR A 1 83 ? 2.996 2.369 16.745 1.00 80.19 83 THR A C 1
ATOM 652 O O . THR A 1 83 ? 4.033 2.193 16.111 1.00 80.19 83 THR A O 1
ATOM 655 N N . LEU A 1 84 ? 1.797 2.049 16.247 1.00 78.50 84 LEU A N 1
ATOM 656 C CA . LEU A 1 84 ? 1.616 1.463 14.918 1.00 78.50 84 LEU A CA 1
ATOM 657 C C . LEU A 1 84 ? 2.129 2.387 13.801 1.00 78.50 84 LEU A C 1
ATOM 659 O O . LEU A 1 84 ? 2.928 1.960 12.969 1.00 78.50 84 LEU A O 1
ATOM 663 N N . GLY A 1 85 ? 1.761 3.672 13.821 1.00 79.44 85 GLY A N 1
ATOM 664 C CA . GLY A 1 85 ? 2.302 4.661 12.882 1.00 79.44 85 GLY A CA 1
ATOM 665 C C . GLY A 1 85 ? 3.827 4.798 12.972 1.00 79.44 85 GLY A C 1
ATOM 666 O O . GLY A 1 85 ? 4.505 4.845 11.948 1.00 79.44 85 GLY A O 1
ATOM 667 N N . CYS A 1 86 ? 4.379 4.779 14.188 1.00 81.12 86 CYS A N 1
ATOM 668 C CA . CYS A 1 86 ? 5.821 4.842 14.424 1.00 81.12 86 CYS A CA 1
ATOM 669 C C . CYS A 1 86 ? 6.553 3.630 13.824 1.00 81.12 86 CYS A C 1
ATOM 671 O O . CYS A 1 86 ? 7.567 3.796 13.151 1.00 81.12 86 CYS A O 1
ATOM 673 N N . THR A 1 87 ? 6.004 2.418 13.976 1.00 84.75 87 THR A N 1
ATOM 674 C CA . THR A 1 87 ? 6.585 1.209 13.366 1.00 84.75 87 THR A CA 1
ATOM 675 C C . THR A 1 87 ? 6.545 1.232 11.840 1.00 84.75 87 THR A C 1
ATOM 677 O O . THR A 1 87 ? 7.498 0.781 11.215 1.00 84.75 87 THR A O 1
ATOM 680 N N . VAL A 1 88 ? 5.503 1.808 11.226 1.00 85.12 88 VAL A N 1
ATOM 681 C CA . VAL A 1 88 ? 5.428 1.972 9.763 1.00 85.12 88 VAL A CA 1
ATOM 682 C C . VAL A 1 88 ? 6.489 2.955 9.269 1.00 85.12 88 VAL A C 1
ATOM 684 O O . VAL A 1 88 ? 7.178 2.666 8.296 1.00 85.12 88 VAL A O 1
ATOM 687 N N . ILE A 1 89 ? 6.669 4.090 9.951 1.00 87.06 89 ILE A N 1
ATOM 688 C CA . ILE A 1 89 ? 7.717 5.069 9.611 1.00 87.06 89 ILE A CA 1
ATOM 689 C C . ILE A 1 89 ? 9.104 4.442 9.766 1.00 87.06 89 ILE A C 1
ATOM 691 O O . ILE A 1 89 ? 9.944 4.576 8.878 1.00 87.06 89 ILE A O 1
ATOM 695 N N . PHE A 1 90 ? 9.334 3.721 10.863 1.00 89.19 90 PHE A N 1
ATOM 696 C CA . PHE A 1 90 ? 10.585 3.007 11.093 1.00 89.19 90 PHE A CA 1
ATOM 697 C C . PHE A 1 90 ? 10.841 1.947 10.015 1.00 89.19 90 PHE A C 1
ATOM 699 O O . PHE A 1 90 ? 11.947 1.864 9.491 1.00 89.19 90 PHE A O 1
ATOM 706 N N . PHE A 1 91 ? 9.815 1.186 9.626 1.00 89.12 91 PHE A N 1
ATOM 707 C CA . PHE A 1 91 ? 9.904 0.210 8.543 1.00 89.12 91 PHE A CA 1
ATOM 708 C C . PHE A 1 91 ? 10.273 0.867 7.208 1.00 89.12 91 PHE A C 1
ATOM 710 O O . PHE A 1 91 ? 11.184 0.393 6.536 1.00 89.12 91 PHE A O 1
ATOM 717 N N . ILE A 1 92 ? 9.630 1.985 6.850 1.00 88.94 92 ILE A N 1
ATOM 718 C CA . ILE A 1 92 ? 9.975 2.757 5.646 1.00 88.94 92 ILE A CA 1
ATOM 719 C C . ILE A 1 92 ? 11.433 3.227 5.715 1.00 88.94 92 ILE A C 1
ATOM 721 O O . ILE A 1 92 ? 12.154 3.096 4.731 1.00 88.94 92 ILE A O 1
ATOM 725 N N . GLY A 1 93 ? 11.882 3.721 6.872 1.00 88.19 93 GLY A N 1
ATOM 726 C CA . GLY A 1 93 ? 13.268 4.143 7.085 1.00 88.19 93 GLY A CA 1
ATOM 727 C C . GLY A 1 93 ? 14.275 3.003 6.912 1.00 88.19 93 GLY A C 1
ATOM 728 O O . GLY A 1 93 ? 15.271 3.171 6.213 1.00 88.19 93 GLY A O 1
ATOM 729 N N . MET A 1 94 ? 13.995 1.829 7.484 1.00 87.31 94 MET A N 1
ATOM 730 C CA . MET A 1 94 ? 14.846 0.644 7.336 1.00 87.31 94 MET A CA 1
ATOM 731 C C . MET A 1 94 ? 14.891 0.168 5.882 1.00 87.31 94 MET A C 1
ATOM 733 O O . MET A 1 94 ? 15.978 -0.043 5.356 1.00 87.31 94 MET A O 1
ATOM 737 N N . MET A 1 95 ? 13.737 0.074 5.215 1.00 88.44 95 MET A N 1
ATOM 738 C CA . MET A 1 95 ? 13.639 -0.335 3.809 1.00 88.44 95 MET A CA 1
ATOM 739 C C . MET A 1 95 ? 14.387 0.641 2.888 1.00 88.44 95 MET A C 1
ATOM 741 O O . MET A 1 95 ? 15.110 0.224 1.983 1.00 88.44 95 MET A O 1
ATOM 745 N N . TRP A 1 96 ? 14.251 1.945 3.145 1.00 88.50 96 TRP A N 1
ATOM 746 C CA . TRP A 1 96 ? 14.943 2.994 2.402 1.00 88.50 96 TRP A CA 1
ATOM 747 C C . TRP A 1 96 ? 16.458 2.916 2.579 1.00 88.50 96 TRP A C 1
ATOM 749 O O . TRP A 1 96 ? 17.186 3.016 1.598 1.00 88.50 96 TRP A O 1
ATOM 759 N N . LEU A 1 97 ? 16.949 2.708 3.805 1.00 84.12 97 LEU A N 1
ATOM 760 C CA . LEU A 1 97 ? 18.384 2.554 4.055 1.00 84.12 97 LEU A CA 1
ATOM 761 C C . LEU A 1 97 ? 18.946 1.291 3.399 1.00 84.12 97 LEU A C 1
ATOM 763 O O . LEU A 1 97 ? 20.022 1.350 2.811 1.00 84.12 97 LEU A O 1
ATOM 767 N N . THR A 1 98 ? 18.228 0.167 3.450 1.00 86.31 98 THR A N 1
ATOM 768 C CA . THR A 1 98 ? 18.698 -1.082 2.834 1.00 86.31 98 THR A CA 1
ATOM 769 C C . THR A 1 98 ? 18.752 -0.995 1.311 1.00 86.31 98 THR A C 1
ATOM 771 O O . THR A 1 98 ? 19.747 -1.409 0.728 1.00 86.31 98 THR A O 1
ATOM 774 N N . VAL A 1 99 ? 17.732 -0.403 0.677 1.00 82.75 99 VAL A N 1
ATOM 775 C CA . VAL A 1 99 ? 17.669 -0.249 -0.789 1.00 82.75 99 VAL A CA 1
ATOM 776 C C . VAL A 1 99 ? 18.570 0.895 -1.273 1.00 82.75 99 VAL A C 1
ATOM 778 O O . VAL A 1 99 ? 19.192 0.825 -2.326 1.00 82.75 99 VAL A O 1
ATOM 781 N N . GLY A 1 100 ? 18.710 1.964 -0.490 1.00 79.75 100 GLY A N 1
ATOM 782 C CA . GLY A 1 100 ? 19.653 3.042 -0.794 1.00 79.75 100 GLY A CA 1
ATOM 783 C C . GLY A 1 100 ? 21.110 2.579 -0.719 1.00 79.75 100 GLY A C 1
ATOM 784 O O . GLY A 1 100 ? 21.923 2.969 -1.553 1.00 79.75 100 GLY A O 1
ATOM 785 N N . SER A 1 101 ? 21.435 1.701 0.236 1.00 77.06 101 SER A N 1
ATOM 786 C CA . SER A 1 101 ? 22.796 1.186 0.422 1.00 77.06 101 SER A CA 1
ATOM 787 C C . SER A 1 101 ? 23.259 0.229 -0.681 1.00 77.06 101 SER A C 1
ATOM 789 O O . SER A 1 101 ? 24.467 0.104 -0.880 1.00 77.06 101 SER A O 1
ATOM 791 N N . GLU A 1 102 ? 22.354 -0.467 -1.375 1.00 70.69 102 GLU A N 1
ATOM 792 C CA . GLU A 1 102 ? 22.720 -1.311 -2.526 1.00 70.69 102 GLU A CA 1
ATOM 793 C C . GLU A 1 102 ? 22.972 -0.482 -3.795 1.00 70.69 102 GLU A C 1
ATOM 795 O O . GLU A 1 102 ? 23.828 -0.845 -4.600 1.00 70.69 102 GLU A O 1
ATOM 800 N N . ILE A 1 103 ? 22.291 0.659 -3.949 1.00 70.50 103 ILE A N 1
ATOM 801 C CA . ILE A 1 103 ? 22.437 1.548 -5.113 1.00 70.50 103 ILE A CA 1
ATOM 802 C C . ILE A 1 103 ? 23.748 2.351 -5.041 1.00 70.50 103 ILE A C 1
ATOM 804 O O . ILE A 1 103 ? 24.386 2.565 -6.069 1.00 70.50 103 ILE A O 1
ATOM 808 N N . ASP A 1 104 ? 24.180 2.745 -3.837 1.00 61.84 104 ASP A N 1
ATOM 809 C CA . ASP A 1 104 ? 25.442 3.463 -3.578 1.00 61.84 104 ASP A CA 1
ATOM 810 C C . ASP A 1 104 ? 26.529 2.535 -3.001 1.00 61.84 104 ASP A C 1
ATOM 812 O O . ASP A 1 104 ? 27.315 2.895 -2.123 1.00 61.84 104 ASP A O 1
ATOM 816 N N . SER A 1 105 ? 26.578 1.281 -3.462 1.00 60.09 105 SER A N 1
ATOM 817 C CA . SER A 1 105 ? 27.650 0.356 -3.082 1.00 60.09 105 SER A CA 1
ATOM 818 C C . SER A 1 105 ? 28.922 0.609 -3.904 1.00 60.09 105 SER A C 1
ATOM 820 O O . SER A 1 105 ? 29.497 -0.299 -4.501 1.00 60.09 105 SER A O 1
ATOM 822 N N . ASN A 1 106 ? 29.405 1.855 -3.934 1.00 62.22 106 ASN A N 1
ATOM 823 C CA . ASN A 1 106 ? 30.795 2.126 -4.289 1.00 62.22 106 ASN A CA 1
ATOM 824 C C . ASN A 1 106 ? 31.661 1.828 -3.061 1.00 62.22 106 ASN A C 1
ATOM 826 O O . ASN A 1 106 ? 32.039 2.718 -2.303 1.00 62.22 106 ASN A O 1
ATOM 830 N N . LYS A 1 107 ? 31.894 0.536 -2.817 1.00 59.69 107 LYS A N 1
ATOM 831 C CA . LYS A 1 107 ? 32.653 0.036 -1.669 1.00 59.69 107 LYS A CA 1
ATOM 832 C C . LYS A 1 10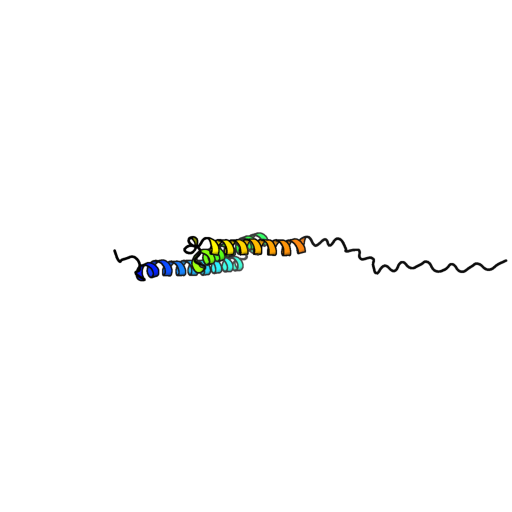7 ? 34.058 0.673 -1.672 1.00 59.69 107 LYS A C 1
ATOM 834 O O . LYS A 1 107 ? 34.856 0.341 -2.554 1.00 59.69 107 LY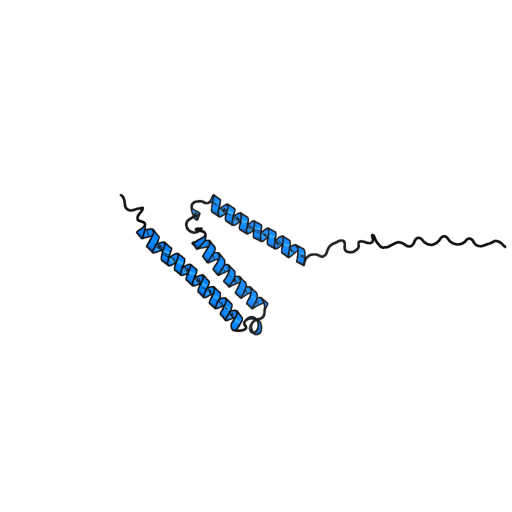S A O 1
ATOM 839 N N . PRO A 1 10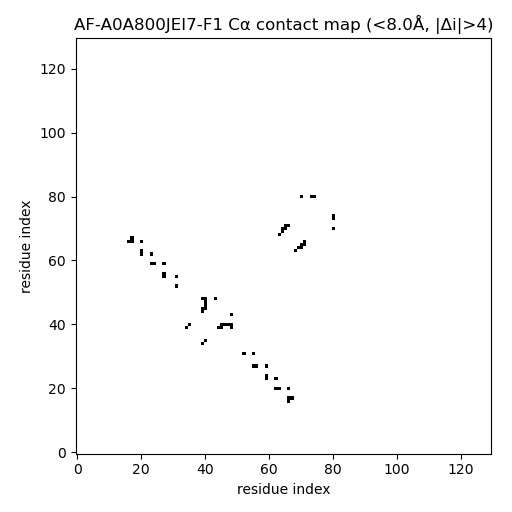8 ? 34.416 1.541 -0.704 1.00 56.25 108 PRO A N 1
ATOM 840 C CA . PRO A 1 108 ? 35.759 2.102 -0.614 1.00 56.25 108 PRO A CA 1
ATOM 841 C C . PRO A 1 108 ? 36.684 1.026 -0.035 1.00 56.25 108 PRO A C 1
ATOM 843 O O . PRO A 1 108 ? 36.908 0.939 1.166 1.00 56.25 108 PRO A O 1
ATOM 846 N N . GLY A 1 109 ? 37.121 0.119 -0.902 1.00 57.38 109 GLY A N 1
ATOM 847 C CA . GLY A 1 109 ? 37.911 -1.055 -0.532 1.00 57.38 109 GLY A CA 1
ATOM 848 C C . GLY A 1 109 ? 37.994 -2.112 -1.630 1.00 57.38 109 GLY A C 1
ATOM 849 O O . GLY A 1 109 ? 38.198 -3.280 -1.336 1.00 57.38 109 GLY A O 1
ATOM 850 N N . HIS A 1 110 ? 37.791 -1.738 -2.899 1.00 52.06 110 HIS A N 1
ATOM 851 C CA . HIS A 1 110 ? 37.980 -2.662 -4.022 1.00 52.06 110 HIS A CA 1
ATOM 852 C C . HIS A 1 110 ? 39.463 -3.009 -4.264 1.00 52.06 110 HIS A C 1
ATOM 854 O O . HIS A 1 110 ? 39.767 -3.989 -4.934 1.00 52.06 110 HIS A O 1
ATOM 860 N N . SER A 1 111 ? 40.397 -2.238 -3.704 1.00 58.50 111 SER A N 1
ATOM 861 C CA . SER A 1 111 ? 41.831 -2.510 -3.779 1.00 58.50 111 SER A CA 1
ATOM 862 C C . SER A 1 111 ? 42.329 -3.232 -2.524 1.00 58.50 111 SER A C 1
ATOM 864 O O . SER A 1 111 ? 43.177 -2.703 -1.807 1.00 58.50 111 SER A O 1
ATOM 866 N N . ASP A 1 112 ? 41.809 -4.427 -2.245 1.00 61.53 112 ASP A N 1
ATOM 867 C CA . ASP A 1 112 ? 42.527 -5.373 -1.384 1.00 61.53 112 ASP A CA 1
ATOM 868 C C . ASP A 1 112 ? 43.743 -5.876 -2.178 1.00 61.53 112 ASP A C 1
ATOM 870 O O . ASP A 1 112 ? 43.679 -6.817 -2.967 1.00 61.53 112 ASP A O 1
ATOM 874 N N . ASN A 1 113 ? 44.872 -5.193 -2.007 1.00 62.50 113 ASN A N 1
ATOM 875 C CA . ASN A 1 113 ? 46.177 -5.567 -2.549 1.00 62.50 113 ASN A CA 1
ATOM 876 C C . ASN A 1 113 ? 46.895 -6.621 -1.683 1.00 62.50 113 ASN A C 1
ATOM 878 O O . ASN A 1 113 ? 48.079 -6.876 -1.885 1.00 62.50 113 ASN A O 1
ATOM 882 N N . THR A 1 114 ? 46.185 -7.278 -0.763 1.00 60.50 114 THR A N 1
ATOM 883 C CA . THR A 1 114 ? 46.685 -8.318 0.156 1.00 60.50 114 THR A CA 1
ATOM 884 C C . THR A 1 114 ? 47.190 -9.585 -0.549 1.00 60.50 114 THR A C 1
ATOM 886 O O . THR A 1 114 ? 47.819 -10.422 0.089 1.00 60.50 114 THR A O 1
ATOM 889 N N . TRP A 1 115 ? 46.940 -9.711 -1.858 1.00 57.03 115 TRP A N 1
ATOM 890 C CA . TRP A 1 115 ? 47.405 -10.799 -2.730 1.00 57.03 115 TRP A CA 1
ATOM 891 C C . TRP A 1 115 ? 48.345 -10.336 -3.852 1.00 57.03 115 TRP A C 1
ATOM 893 O O . TRP A 1 115 ? 48.741 -11.139 -4.696 1.00 57.03 115 TRP A O 1
ATOM 903 N N . ASN A 1 116 ? 48.737 -9.057 -3.873 1.00 57.78 116 ASN A N 1
ATOM 904 C CA . ASN A 1 116 ? 49.857 -8.629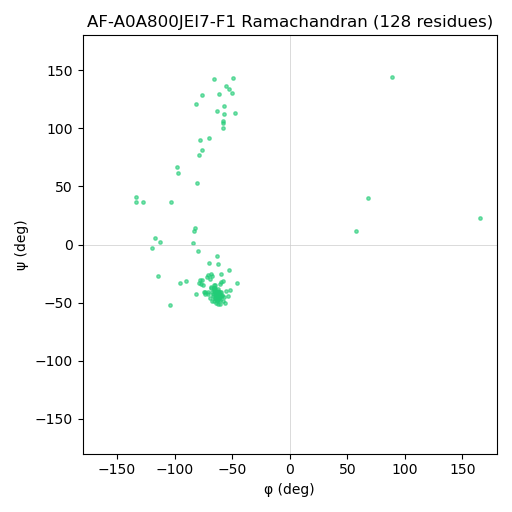 -4.702 1.00 57.78 116 ASN A CA 1
ATOM 905 C C . ASN A 1 116 ? 51.133 -9.045 -3.978 1.00 57.78 116 ASN A C 1
ATOM 907 O O . ASN A 1 116 ? 51.673 -8.304 -3.159 1.00 57.78 116 ASN A O 1
ATOM 911 N N . HIS A 1 117 ? 51.594 -10.258 -4.269 1.00 58.25 117 HIS A N 1
ATOM 912 C CA . HIS A 1 117 ? 52.950 -10.662 -3.951 1.00 58.25 117 HIS A CA 1
ATOM 913 C C . HIS A 1 117 ? 53.888 -9.679 -4.655 1.00 58.25 117 HIS A C 1
ATOM 915 O O . HIS A 1 117 ? 54.095 -9.753 -5.864 1.00 58.25 117 HIS A O 1
ATOM 921 N N . VAL A 1 118 ? 54.404 -8.712 -3.898 1.00 59.34 118 VAL A N 1
ATOM 922 C CA . VAL A 1 118 ? 55.620 -8.001 -4.270 1.00 59.34 118 VAL A CA 1
ATOM 923 C C . VAL A 1 118 ? 56.666 -9.093 -4.407 1.00 59.34 118 VAL A C 1
ATOM 925 O O . VAL A 1 118 ? 57.080 -9.682 -3.412 1.00 59.34 118 VAL A O 1
ATOM 928 N N . THR A 1 119 ? 57.013 -9.431 -5.644 1.00 56.06 119 THR A N 1
ATOM 929 C CA . THR A 1 119 ? 58.177 -10.255 -5.932 1.00 56.06 119 THR A CA 1
ATOM 930 C C . THR A 1 119 ? 59.365 -9.509 -5.337 1.00 56.06 119 THR A C 1
ATOM 932 O O . THR A 1 119 ? 59.741 -8.449 -5.839 1.00 56.06 119 THR A O 1
ATOM 935 N N . GLU A 1 120 ? 59.894 -9.998 -4.214 1.00 60.16 120 GLU A N 1
ATOM 936 C CA . GLU A 1 120 ? 61.215 -9.587 -3.746 1.00 60.16 120 GLU A CA 1
ATOM 937 C C . GLU A 1 120 ? 62.181 -9.726 -4.931 1.00 60.16 120 GLU A C 1
ATOM 939 O O . GLU A 1 120 ? 62.146 -10.755 -5.617 1.00 60.16 120 GLU A O 1
ATOM 944 N N . PRO A 1 121 ? 62.995 -8.705 -5.247 1.00 50.06 121 PRO A N 1
ATOM 945 C CA . PRO A 1 121 ? 63.998 -8.858 -6.285 1.00 50.06 121 PRO A CA 1
ATOM 946 C C . PRO A 1 121 ? 64.966 -9.971 -5.864 1.00 50.06 121 PRO A C 1
ATOM 948 O O . PRO A 1 121 ? 65.446 -9.983 -4.729 1.00 50.06 121 PRO A O 1
ATOM 951 N N . GLU A 1 122 ? 65.205 -10.922 -6.772 1.00 57.50 122 GLU A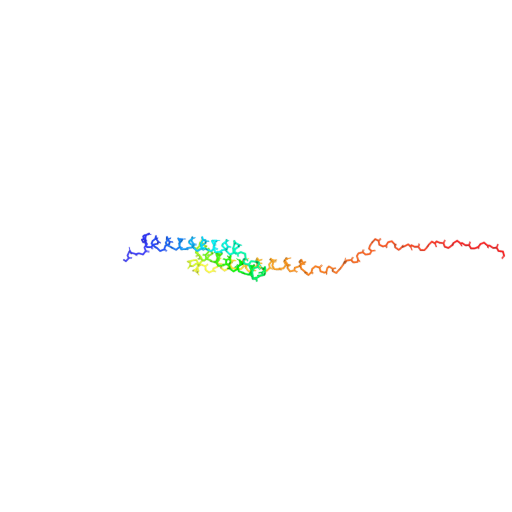 N 1
ATOM 952 C CA . GLU A 1 122 ? 66.162 -12.015 -6.584 1.00 57.50 122 GLU A CA 1
ATOM 953 C C . GLU A 1 122 ? 67.526 -11.483 -6.106 1.00 57.50 122 GLU A C 1
ATOM 955 O O . GLU A 1 122 ? 67.960 -10.419 -6.562 1.00 57.50 122 GLU A O 1
ATOM 960 N N . PRO A 1 123 ? 68.234 -12.209 -5.219 1.00 46.78 123 PRO A N 1
ATOM 961 C CA . PRO A 1 123 ? 69.579 -11.831 -4.818 1.00 46.78 123 PRO A CA 1
ATOM 962 C C . PRO A 1 123 ? 70.507 -11.883 -6.034 1.00 46.78 123 PRO A C 1
ATOM 964 O O . PRO A 1 123 ? 70.757 -12.942 -6.609 1.00 46.78 123 PRO A O 1
ATOM 967 N N . GLU A 1 124 ? 71.003 -10.706 -6.405 1.00 52.88 124 GLU A N 1
ATOM 968 C CA . GLU A 1 124 ? 72.003 -10.467 -7.437 1.00 52.88 124 GLU A CA 1
ATOM 969 C C . GLU A 1 124 ? 73.180 -11.441 -7.256 1.00 52.88 124 GLU A C 1
ATOM 971 O O . GLU A 1 124 ? 73.906 -11.415 -6.259 1.00 52.88 124 GLU A O 1
ATOM 976 N N . THR A 1 125 ? 73.340 -12.357 -8.212 1.00 50.38 125 THR A N 1
ATOM 977 C CA . THR A 1 125 ? 74.494 -13.250 -8.297 1.00 50.38 125 THR A CA 1
ATOM 978 C C . THR A 1 125 ? 75.769 -12.415 -8.360 1.00 50.38 125 THR A C 1
ATOM 980 O O . THR A 1 125 ? 75.957 -11.632 -9.292 1.00 50.38 125 THR A O 1
ATOM 983 N N . ALA A 1 126 ? 76.636 -12.596 -7.364 1.00 55.59 126 ALA A N 1
ATOM 984 C CA . ALA A 1 126 ? 77.943 -11.960 -7.272 1.00 55.59 126 ALA A CA 1
ATOM 985 C C . ALA A 1 126 ? 78.772 -12.177 -8.557 1.00 55.59 126 ALA A C 1
ATOM 987 O O . ALA A 1 126 ? 78.859 -13.314 -9.028 1.00 55.59 126 ALA A O 1
ATOM 988 N N . PRO A 1 127 ? 79.422 -11.140 -9.118 1.00 47.25 127 PRO A N 1
ATOM 989 C CA . PRO A 1 127 ? 80.359 -11.339 -10.211 1.00 47.25 127 PRO A CA 1
ATOM 990 C C . PRO A 1 127 ? 81.689 -11.897 -9.688 1.00 47.25 127 PRO A C 1
ATOM 992 O O . PRO A 1 127 ? 82.298 -11.367 -8.756 1.00 47.25 127 PRO A O 1
ATOM 995 N N . GLU A 1 128 ? 82.130 -12.983 -10.318 1.00 48.84 128 GLU A N 1
ATOM 996 C CA . GLU A 1 128 ? 83.429 -13.611 -10.109 1.00 48.84 128 GLU A CA 1
ATOM 997 C C . GLU A 1 128 ? 84.586 -12.704 -10.566 1.00 48.84 128 GLU A C 1
ATOM 999 O O . GLU A 1 128 ? 84.527 -12.009 -11.580 1.00 48.84 128 GLU A O 1
ATOM 1004 N N . THR A 1 129 ? 85.662 -12.755 -9.786 1.00 41.66 129 THR A N 1
ATOM 1005 C CA . THR A 1 129 ? 86.959 -12.090 -9.959 1.00 41.66 129 THR A CA 1
ATOM 1006 C C . THR A 1 129 ? 87.647 -12.366 -11.298 1.00 41.66 129 THR A C 1
ATOM 1008 O O . THR A 1 129 ? 87.828 -13.533 -11.650 1.00 41.66 129 THR A O 1
ATOM 1011 N N . LYS A 1 130 ? 88.206 -11.317 -11.920 1.00 33.62 130 LYS A N 1
ATOM 1012 C CA . LYS A 1 130 ? 89.547 -11.322 -12.535 1.00 33.62 130 LYS A CA 1
ATOM 1013 C C . LYS A 1 130 ? 90.220 -9.964 -12.386 1.00 33.62 130 LYS A C 1
ATOM 1015 O O . LYS A 1 130 ? 89.519 -8.948 -12.571 1.00 33.62 130 LYS A O 1
#